Protein AF-A0A7V4EL53-F1 (afdb_monomer_lite)

Radius of gyration: 20.11 Å; chains: 1; bounding box: 53×37×40 Å

pLDDT: mean 77.6, std 15.71, range [43.25, 92.31]

Sequence (94 aa):
EALNLITATVPSSSHVAYGAIRLEWTFMALGQSAGAAAALAARDGIPVQRVPYARLREELLAAGQVLSLQLAEPKTGAPPPEGFTAPSRPQSGR

Secondary structure (DSSP, 8-state):
--SS---SS--S--HHHHHHHTSHHHHHHHHHHHHHHHHHHHHHT--GGG--HHHHHHHHHHTT-------PPP-TTSPPPTT-----------

Foldseek 3Di:
DDPQDQDLQDDPDDPVVNVVCPPPVNSVLSVVLSVLLVVQCVVVVHRSVPRDVVVSVVVCVVVVRDPDDPPPDPPPPDDPDPPPPDPPDPPDDD

Structure (mmCIF, N/CA/C/O backbone):
data_AF-A0A7V4EL53-F1
#
_entry.id   AF-A0A7V4EL53-F1
#
loop_
_atom_site.group_PDB
_atom_site.id
_atom_site.type_symbol
_atom_site.label_atom_id
_atom_site.label_alt_id
_atom_site.label_comp_id
_atom_site.label_asym_id
_atom_site.label_entity_id
_atom_site.label_seq_id
_atom_site.pdbx_PDB_ins_code
_atom_site.Cartn_x
_atom_site.Cartn_y
_atom_site.Cartn_z
_atom_site.occupancy
_atom_site.B_iso_or_equiv
_atom_site.auth_seq_id
_atom_site.auth_comp_id
_atom_site.auth_asym_id
_atom_site.auth_atom_id
_atom_site.pdbx_PDB_model_num
ATOM 1 N N . GLU A 1 1 ? -4.375 10.720 18.561 1.00 49.25 1 GLU A N 1
ATOM 2 C CA . GLU A 1 1 ? -3.678 9.541 18.004 1.00 49.25 1 GLU A CA 1
ATOM 3 C C . GLU A 1 1 ? -4.564 8.919 16.933 1.00 49.25 1 GLU A C 1
ATOM 5 O O . GLU A 1 1 ? -5.775 8.908 17.117 1.00 49.25 1 GLU A O 1
ATOM 10 N N . ALA A 1 2 ? -4.004 8.474 15.808 1.00 60.47 2 ALA A N 1
ATOM 11 C CA . ALA A 1 2 ? -4.761 7.830 14.734 1.00 60.47 2 ALA A CA 1
ATOM 12 C C . ALA A 1 2 ? -4.219 6.413 14.540 1.00 60.47 2 ALA A C 1
ATOM 14 O O . ALA A 1 2 ? -3.047 6.246 14.218 1.00 60.47 2 ALA A O 1
ATOM 15 N N . LEU A 1 3 ? -5.059 5.400 14.756 1.00 69.31 3 LEU A N 1
ATOM 16 C CA . LEU A 1 3 ? -4.652 4.000 14.601 1.00 69.31 3 LEU A CA 1
ATOM 17 C C . LEU A 1 3 ? -4.734 3.547 13.138 1.00 69.31 3 LEU A C 1
ATOM 19 O O . LEU A 1 3 ? -3.904 2.760 12.703 1.00 69.31 3 LEU A O 1
ATOM 23 N N . ASN A 1 4 ? -5.682 4.086 12.362 1.00 75.19 4 ASN A N 1
ATOM 24 C CA . ASN A 1 4 ? -6.016 3.632 11.008 1.00 75.19 4 ASN A CA 1
ATOM 25 C C . ASN A 1 4 ? -5.593 4.652 9.940 1.00 75.19 4 ASN A C 1
ATOM 27 O O . ASN A 1 4 ? -6.444 5.279 9.312 1.00 75.19 4 ASN A O 1
ATOM 31 N N . LEU A 1 5 ? -4.284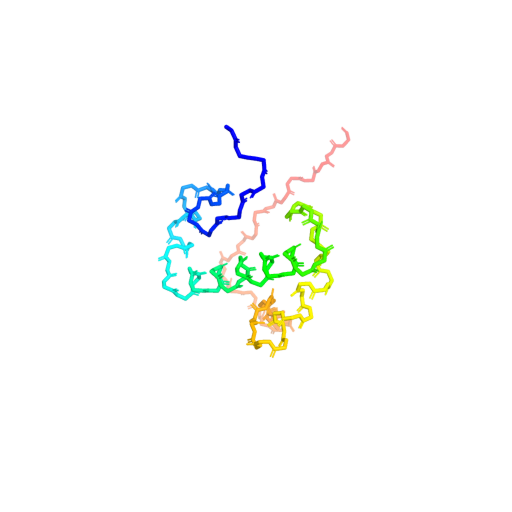 4.843 9.751 1.00 81.50 5 LEU A N 1
ATOM 32 C CA . LEU A 1 5 ? -3.742 5.773 8.756 1.00 81.50 5 LEU A CA 1
ATOM 33 C C . LEU A 1 5 ? -3.121 5.018 7.573 1.00 81.50 5 LEU A C 1
ATOM 35 O O . LEU A 1 5 ? -2.243 4.181 7.761 1.00 81.50 5 LEU A O 1
ATOM 39 N N . ILE A 1 6 ? -3.540 5.357 6.353 1.00 83.38 6 ILE A N 1
ATOM 40 C CA . ILE A 1 6 ? -2.866 4.960 5.111 1.00 83.38 6 ILE A CA 1
ATOM 41 C C . ILE A 1 6 ? -2.134 6.192 4.574 1.00 83.38 6 ILE A C 1
ATOM 43 O O . ILE A 1 6 ? -2.736 7.253 4.423 1.00 83.38 6 ILE A O 1
ATOM 47 N N . THR A 1 7 ? -0.840 6.059 4.279 1.00 82.88 7 THR A N 1
ATOM 48 C CA . THR A 1 7 ? -0.038 7.134 3.686 1.00 82.88 7 THR A CA 1
ATOM 49 C C . THR A 1 7 ? 0.888 6.603 2.599 1.00 82.88 7 THR A C 1
ATOM 51 O O . THR A 1 7 ? 1.579 5.606 2.793 1.00 82.88 7 THR A O 1
ATOM 54 N N . ALA A 1 8 ? 0.912 7.289 1.455 1.00 83.94 8 ALA A N 1
ATOM 55 C CA . ALA A 1 8 ? 1.868 7.034 0.378 1.00 83.94 8 ALA A CA 1
ATOM 56 C C . ALA A 1 8 ? 3.177 7.831 0.551 1.00 83.94 8 ALA A C 1
ATOM 58 O O . ALA A 1 8 ? 4.170 7.534 -0.106 1.00 83.94 8 ALA A O 1
ATOM 59 N N . THR A 1 9 ? 3.195 8.848 1.422 1.00 82.25 9 THR A N 1
ATOM 60 C CA . THR A 1 9 ? 4.325 9.783 1.569 1.00 82.25 9 THR A CA 1
ATOM 61 C C . THR A 1 9 ? 5.305 9.394 2.661 1.00 82.25 9 THR A C 1
ATOM 63 O O . THR A 1 9 ? 6.458 9.804 2.596 1.00 82.25 9 THR A O 1
ATOM 66 N N . VAL A 1 10 ? 4.875 8.612 3.655 1.00 83.56 10 VAL A N 1
ATOM 67 C CA . VAL A 1 10 ? 5.702 8.285 4.829 1.00 83.56 10 VAL A CA 1
ATOM 68 C C . VAL A 1 10 ? 5.880 6.768 5.015 1.00 83.56 10 VAL A C 1
ATOM 70 O O . VAL A 1 10 ? 5.560 6.240 6.081 1.00 83.56 10 VAL A O 1
ATOM 73 N N . PRO A 1 11 ? 6.352 6.017 3.998 1.00 82.12 11 PRO A N 1
ATOM 74 C CA . PRO A 1 11 ? 6.657 4.604 4.179 1.00 82.12 11 PRO A CA 1
ATOM 75 C C . PRO A 1 11 ? 7.933 4.422 5.011 1.00 82.12 11 PRO A C 1
ATOM 77 O O . PRO A 1 11 ? 8.913 5.155 4.847 1.00 82.12 11 PRO A O 1
ATOM 80 N N . SER A 1 12 ? 7.949 3.389 5.857 1.00 87.38 12 SER A N 1
ATOM 81 C CA . SER A 1 12 ? 9.167 2.945 6.544 1.00 87.38 12 SER A CA 1
ATOM 82 C C . SER A 1 12 ? 10.166 2.433 5.504 1.00 87.38 12 SER A C 1
ATOM 84 O O . SER A 1 12 ? 10.013 1.343 4.955 1.00 87.38 12 SER A O 1
ATOM 86 N N . SER A 1 13 ? 11.143 3.267 5.157 1.00 85.06 13 SER A N 1
ATOM 87 C CA . SER A 1 13 ? 12.111 3.012 4.091 1.00 85.06 13 SER A CA 1
ATOM 88 C C . SER A 1 13 ? 13.470 3.605 4.455 1.00 85.06 13 SER A C 1
ATOM 90 O O . SER A 1 13 ? 13.565 4.535 5.257 1.00 85.06 13 SER A O 1
ATOM 92 N N . SER A 1 14 ? 14.546 3.050 3.891 1.00 90.25 14 SER A N 1
ATOM 93 C CA . SER A 1 14 ? 15.882 3.628 4.052 1.00 90.25 14 SER A CA 1
ATOM 94 C C . SER A 1 14 ? 15.983 4.961 3.306 1.00 90.25 14 SER A C 1
ATOM 96 O O . SER A 1 14 ? 15.264 5.205 2.339 1.00 90.25 14 SER A O 1
ATOM 98 N N . HIS A 1 15 ? 16.924 5.814 3.713 1.00 86.38 15 HIS A N 1
ATOM 99 C CA . HIS A 1 15 ? 17.117 7.133 3.103 1.00 86.38 15 HIS A CA 1
ATOM 100 C C . HIS A 1 15 ? 17.368 7.061 1.582 1.00 86.38 15 HIS A C 1
ATOM 102 O O . HIS A 1 15 ? 16.866 7.884 0.823 1.00 86.38 15 HIS A O 1
ATOM 108 N N . VAL A 1 16 ? 18.088 6.028 1.129 1.00 87.00 16 VAL A N 1
ATOM 109 C CA . VAL A 1 16 ? 18.345 5.769 -0.298 1.00 87.00 16 VAL A CA 1
ATOM 110 C C . VAL A 1 16 ? 17.072 5.309 -1.019 1.00 87.00 16 VAL A C 1
ATOM 112 O O . VAL A 1 16 ? 16.774 5.794 -2.109 1.00 87.00 16 VAL A O 1
ATOM 115 N N . ALA A 1 17 ? 16.284 4.420 -0.405 1.00 83.88 17 ALA A N 1
ATOM 116 C CA . ALA A 1 17 ? 15.023 3.945 -0.979 1.00 83.88 17 ALA A CA 1
ATOM 117 C C . ALA A 1 17 ? 13.973 5.061 -1.078 1.00 83.88 17 ALA A C 1
ATOM 119 O O . ALA A 1 17 ? 13.213 5.113 -2.047 1.00 83.88 17 ALA A O 1
ATOM 120 N N . TYR A 1 18 ? 13.973 5.997 -0.128 1.00 85.25 18 TYR A N 1
ATOM 121 C CA . TYR A 1 18 ? 13.076 7.148 -0.148 1.00 85.25 18 TYR A CA 1
ATOM 122 C C . TYR A 1 18 ? 13.275 8.028 -1.396 1.00 85.25 18 TYR A C 1
ATOM 124 O O . TYR A 1 18 ? 12.303 8.542 -1.953 1.00 85.25 18 TYR A O 1
ATOM 132 N N . GLY A 1 19 ? 14.511 8.130 -1.902 1.00 84.44 19 GLY A N 1
ATOM 133 C CA . GLY A 1 19 ? 14.809 8.812 -3.165 1.00 84.44 19 GLY A CA 1
ATOM 134 C C . GLY A 1 19 ? 14.131 8.167 -4.382 1.00 84.44 19 GLY A C 1
ATOM 135 O O . GLY A 1 19 ? 13.599 8.875 -5.232 1.00 84.44 19 GLY A O 1
ATOM 136 N N . ALA A 1 20 ? 14.077 6.833 -4.440 1.00 86.44 20 ALA A N 1
ATOM 137 C CA . ALA A 1 20 ? 13.432 6.095 -5.532 1.00 86.44 20 ALA A CA 1
ATOM 138 C C . ALA A 1 20 ? 11.892 6.111 -5.446 1.00 86.44 20 ALA A C 1
ATOM 140 O O . ALA A 1 20 ? 11.203 6.139 -6.467 1.00 86.44 20 ALA A O 1
ATOM 141 N N . ILE A 1 21 ? 11.343 6.131 -4.228 1.00 85.69 21 ILE A N 1
ATOM 142 C CA . ILE A 1 21 ? 9.895 6.218 -3.964 1.00 85.69 21 ILE A CA 1
ATOM 143 C C . ILE A 1 21 ? 9.301 7.548 -4.451 1.00 85.69 21 ILE A C 1
ATOM 145 O O . ILE A 1 21 ? 8.156 7.599 -4.889 1.00 85.69 21 ILE A O 1
ATOM 149 N N . ARG A 1 22 ? 10.092 8.623 -4.399 1.00 84.94 22 ARG A N 1
ATOM 150 C CA . ARG A 1 22 ? 9.721 9.989 -4.799 1.00 84.94 22 ARG A CA 1
ATOM 151 C C . ARG A 1 22 ? 9.696 10.223 -6.312 1.00 84.94 22 ARG A C 1
ATOM 153 O O . ARG A 1 22 ? 9.318 11.318 -6.730 1.00 84.94 22 ARG A O 1
ATOM 160 N N . LEU A 1 23 ? 10.116 9.246 -7.116 1.00 90.06 23 LEU A N 1
ATOM 161 C CA . LEU A 1 23 ? 9.972 9.320 -8.567 1.00 90.06 23 LEU A CA 1
ATOM 162 C C . LEU A 1 23 ? 8.485 9.330 -8.922 1.00 90.06 23 LEU A C 1
ATOM 164 O O . LEU A 1 23 ? 7.706 8.591 -8.324 1.00 90.06 23 LEU A O 1
ATOM 168 N N . GLU A 1 24 ? 8.104 10.158 -9.896 1.00 86.69 24 GLU A N 1
ATOM 169 C CA . GLU A 1 24 ? 6.700 10.417 -10.232 1.00 86.69 24 GLU A CA 1
ATOM 170 C C . GLU A 1 24 ? 5.914 9.115 -10.439 1.00 86.69 24 GLU A C 1
ATOM 172 O O . GLU A 1 24 ? 4.868 8.914 -9.826 1.00 86.69 24 GLU A O 1
ATOM 177 N N . TRP A 1 25 ? 6.469 8.176 -11.213 1.00 84.62 25 TRP A N 1
ATOM 178 C CA . TRP A 1 25 ? 5.832 6.889 -11.500 1.00 84.62 25 TRP A CA 1
ATOM 179 C C . TRP A 1 25 ? 5.650 6.013 -10.250 1.00 84.62 25 TRP A C 1
ATOM 181 O O . TRP A 1 25 ? 4.586 5.421 -10.065 1.00 84.62 25 TRP A O 1
ATOM 191 N N . THR A 1 26 ? 6.645 5.955 -9.362 1.00 88.19 26 THR A N 1
ATOM 192 C CA . THR A 1 26 ? 6.578 5.156 -8.130 1.00 88.19 26 THR A CA 1
ATOM 193 C C . THR A 1 26 ? 5.577 5.760 -7.157 1.00 88.19 26 THR A C 1
ATOM 195 O O . THR A 1 26 ? 4.781 5.044 -6.549 1.00 88.19 26 THR A O 1
ATOM 198 N N . PHE A 1 27 ? 5.587 7.087 -7.034 1.00 88.81 27 PHE A N 1
ATOM 199 C CA . PHE A 1 27 ? 4.694 7.812 -6.146 1.00 88.81 27 PHE A CA 1
ATOM 200 C C . PHE A 1 27 ? 3.233 7.694 -6.599 1.00 88.81 27 PHE A C 1
ATOM 202 O O . PHE A 1 27 ? 2.354 7.434 -5.776 1.00 88.81 27 PHE A O 1
ATOM 209 N N . MET A 1 28 ? 2.975 7.786 -7.908 1.00 89.38 28 MET A N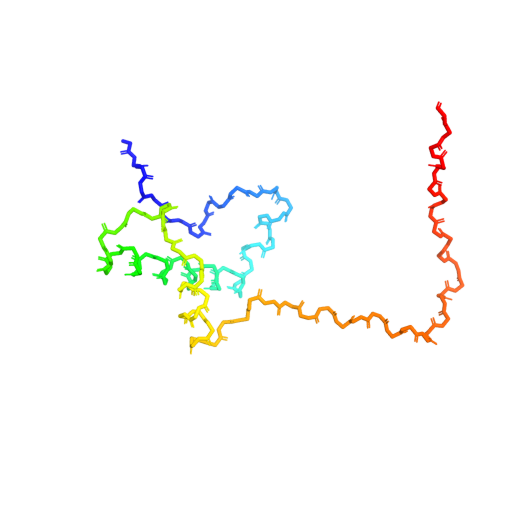 1
ATOM 210 C CA . MET A 1 28 ? 1.648 7.555 -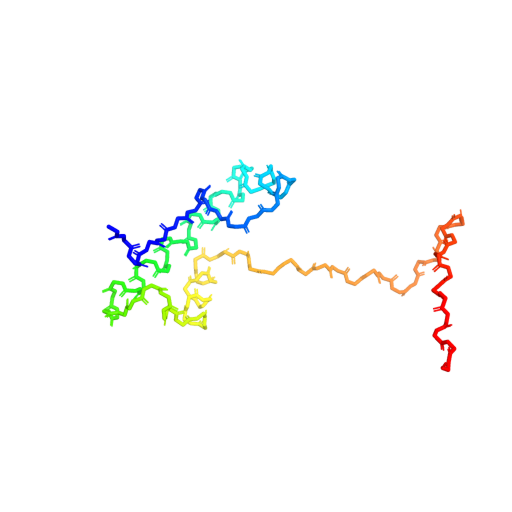8.488 1.00 89.38 28 MET A CA 1
ATOM 211 C C . MET A 1 28 ? 1.151 6.121 -8.245 1.00 89.38 28 MET A C 1
ATOM 213 O O . MET A 1 28 ? 0.011 5.936 -7.814 1.00 89.38 28 MET A O 1
ATOM 217 N N . ALA A 1 29 ? 2.004 5.108 -8.442 1.00 90.25 29 ALA A N 1
ATOM 218 C CA . ALA A 1 29 ? 1.653 3.706 -8.189 1.00 90.25 29 ALA A CA 1
ATOM 219 C C . ALA A 1 29 ? 1.369 3.421 -6.700 1.00 90.25 29 ALA A C 1
ATOM 221 O O . ALA A 1 29 ? 0.424 2.705 -6.355 1.00 90.25 29 ALA A O 1
ATOM 222 N N . LEU A 1 30 ? 2.150 4.018 -5.795 1.00 89.88 30 LEU A N 1
ATOM 223 C CA . LEU A 1 30 ? 1.903 3.940 -4.353 1.00 89.88 30 LEU A CA 1
ATOM 224 C C . LEU A 1 30 ? 0.590 4.626 -3.964 1.00 89.88 30 LEU A C 1
ATOM 226 O O . LEU A 1 30 ? -0.158 4.082 -3.154 1.00 89.88 30 LEU A O 1
ATOM 230 N N . GLY A 1 31 ? 0.283 5.779 -4.562 1.00 90.69 31 GLY A N 1
ATOM 231 C CA . GLY A 1 31 ? -0.978 6.492 -4.359 1.00 90.69 31 GLY A CA 1
ATOM 232 C C . GLY A 1 31 ? -2.197 5.672 -4.784 1.00 90.69 31 GLY A C 1
ATOM 233 O O . GLY A 1 31 ? -3.154 5.562 -4.017 1.00 90.69 31 GLY A O 1
ATOM 234 N N . GLN A 1 32 ? -2.142 5.036 -5.957 1.00 92.12 32 GLN A N 1
ATOM 235 C CA . GLN A 1 32 ? -3.188 4.117 -6.420 1.00 92.12 32 GLN A CA 1
ATOM 236 C C . GLN A 1 32 ? -3.382 2.942 -5.457 1.00 92.12 32 GLN A C 1
ATOM 238 O O . GLN A 1 32 ? -4.497 2.684 -5.005 1.00 92.12 32 GLN A O 1
ATOM 243 N N . SER A 1 33 ? -2.285 2.298 -5.053 1.00 91.00 33 SER A N 1
ATOM 244 C CA . SER A 1 33 ? -2.314 1.186 -4.093 1.00 91.00 33 SER A CA 1
ATOM 245 C C . SER A 1 33 ? -2.938 1.587 -2.754 1.00 91.00 33 SER A C 1
ATOM 247 O O . SER A 1 33 ? -3.784 0.871 -2.214 1.00 91.00 33 SER A O 1
ATOM 249 N N . ALA A 1 34 ? -2.546 2.749 -2.230 1.00 91.81 34 ALA A N 1
ATOM 250 C CA . ALA A 1 34 ? -3.068 3.311 -0.991 1.00 91.81 34 ALA A CA 1
ATOM 251 C C . ALA A 1 34 ? -4.568 3.636 -1.090 1.00 91.81 34 ALA A C 1
ATOM 253 O O . ALA A 1 34 ? -5.333 3.297 -0.185 1.00 91.81 34 ALA A O 1
ATOM 254 N N . GLY A 1 35 ? -4.999 4.250 -2.195 1.00 91.25 35 GLY A N 1
ATOM 255 C CA . GLY A 1 35 ? -6.402 4.577 -2.449 1.00 91.25 35 GLY A CA 1
ATOM 256 C C . GLY A 1 35 ? -7.282 3.334 -2.576 1.00 91.25 35 GLY A C 1
ATOM 257 O O . GLY A 1 35 ? -8.332 3.263 -1.939 1.00 91.25 35 GLY A O 1
ATOM 258 N N . ALA A 1 36 ? -6.831 2.322 -3.321 1.00 92.31 36 ALA A N 1
ATOM 259 C CA . ALA A 1 36 ? -7.541 1.052 -3.461 1.00 92.31 36 ALA A CA 1
ATOM 260 C C . ALA A 1 36 ? -7.693 0.330 -2.110 1.00 92.31 36 ALA A C 1
ATOM 262 O O . ALA A 1 36 ? -8.778 -0.152 -1.780 1.00 92.31 36 ALA A O 1
ATOM 263 N N . ALA A 1 37 ? -6.641 0.319 -1.285 1.00 90.69 37 ALA A N 1
ATOM 264 C CA . ALA A 1 37 ? -6.699 -0.249 0.060 1.00 90.69 37 ALA A CA 1
ATOM 265 C C . ALA A 1 37 ? -7.679 0.510 0.970 1.00 90.69 37 ALA A C 1
ATOM 267 O O . ALA A 1 37 ? -8.450 -0.116 1.698 1.00 90.69 37 ALA A O 1
ATOM 268 N N . ALA A 1 38 ? -7.691 1.846 0.904 1.00 91.00 38 ALA A N 1
ATOM 269 C CA . ALA A 1 38 ? -8.621 2.679 1.665 1.00 91.00 38 ALA A CA 1
ATOM 270 C C . ALA A 1 38 ? -10.078 2.454 1.237 1.00 91.00 38 ALA A C 1
ATOM 272 O O . ALA A 1 38 ? -10.956 2.317 2.089 1.00 91.00 38 ALA A O 1
ATOM 273 N N . ALA A 1 39 ? -10.331 2.364 -0.071 1.00 91.31 39 ALA A N 1
ATOM 274 C CA . ALA A 1 39 ? -11.655 2.080 -0.612 1.00 91.31 39 ALA A CA 1
ATOM 275 C C . ALA A 1 39 ? -12.158 0.697 -0.176 1.00 91.31 39 ALA A C 1
ATOM 277 O O . ALA A 1 39 ? -13.315 0.568 0.220 1.00 91.31 39 ALA A O 1
ATOM 278 N N . LEU A 1 40 ? -11.296 -0.325 -0.193 1.00 90.88 40 LEU A N 1
ATOM 279 C CA . LEU A 1 40 ? -11.653 -1.669 0.264 1.00 90.88 40 LEU A CA 1
ATOM 280 C C . LEU A 1 40 ? -11.951 -1.697 1.771 1.00 90.88 40 LEU A C 1
ATOM 282 O O . LEU A 1 40 ? -12.972 -2.238 2.187 1.00 90.88 40 LEU A O 1
ATOM 286 N N . ALA A 1 41 ? -11.108 -1.048 2.581 1.00 90.44 41 ALA A N 1
ATOM 287 C CA . ALA A 1 41 ? -11.325 -0.930 4.022 1.00 90.44 41 ALA A CA 1
ATOM 288 C C . ALA A 1 41 ? -12.659 -0.239 4.353 1.00 90.44 41 ALA A C 1
ATOM 290 O O . ALA A 1 41 ? -13.409 -0.710 5.208 1.00 90.44 41 ALA A O 1
ATOM 291 N N . ALA A 1 42 ? -12.974 0.850 3.643 1.00 89.62 42 ALA A N 1
ATOM 292 C CA . ALA A 1 42 ? -14.215 1.595 3.823 1.00 89.62 42 ALA A CA 1
ATOM 293 C C . ALA A 1 42 ? -15.456 0.790 3.401 1.00 89.62 42 ALA A C 1
ATOM 295 O O . ALA A 1 42 ? -16.474 0.849 4.088 1.00 89.62 42 ALA A O 1
ATOM 296 N N . ARG A 1 43 ? -15.376 0.030 2.300 1.00 90.06 43 ARG A N 1
ATOM 297 C CA . ARG A 1 43 ? -16.482 -0.804 1.794 1.00 90.06 43 ARG A CA 1
ATOM 298 C C . ARG A 1 43 ? -16.836 -1.945 2.743 1.00 90.06 43 ARG A C 1
ATOM 300 O O . ARG A 1 43 ? -18.014 -2.169 2.999 1.00 90.06 43 ARG A O 1
ATOM 307 N N . ASP A 1 44 ? -15.828 -2.630 3.273 1.00 88.31 44 ASP A N 1
ATOM 308 C CA . ASP A 1 44 ? -16.027 -3.825 4.101 1.00 88.31 44 ASP A CA 1
ATOM 309 C C . ASP A 1 44 ? -16.156 -3.490 5.600 1.00 88.31 44 ASP A C 1
ATOM 311 O O . ASP A 1 44 ? -16.364 -4.379 6.426 1.00 88.31 44 ASP A O 1
ATOM 315 N N . GLY A 1 45 ? -16.018 -2.212 5.975 1.00 87.44 45 GLY A N 1
ATOM 316 C CA . GLY A 1 45 ? -16.057 -1.769 7.372 1.00 87.44 45 GLY A CA 1
ATOM 317 C C . GLY A 1 45 ? -14.915 -2.343 8.217 1.00 87.44 45 GLY A C 1
ATOM 318 O O . GLY A 1 45 ? -15.040 -2.461 9.437 1.00 87.44 45 GLY A O 1
ATOM 319 N N . ILE A 1 46 ? -13.811 -2.732 7.576 1.00 88.69 46 ILE A N 1
ATOM 320 C CA . ILE A 1 46 ? -12.659 -3.350 8.231 1.00 88.69 46 ILE A CA 1
ATOM 321 C C . ILE A 1 46 ? -11.580 -2.308 8.531 1.00 88.69 46 ILE A C 1
ATOM 323 O O . ILE A 1 46 ? -11.406 -1.339 7.789 1.00 88.69 46 ILE A O 1
ATOM 327 N N . PRO A 1 47 ? -10.799 -2.496 9.606 1.00 88.00 47 PRO A N 1
ATOM 328 C CA . PRO A 1 47 ? -9.657 -1.636 9.866 1.00 88.00 47 PRO A CA 1
ATOM 329 C C . PRO A 1 47 ? -8.603 -1.805 8.759 1.00 88.00 47 PRO A C 1
ATOM 331 O O . PRO A 1 47 ? -8.386 -2.908 8.255 1.00 88.00 47 PRO A O 1
ATOM 334 N N . VAL A 1 48 ? -7.922 -0.713 8.394 1.00 86.62 48 VAL A N 1
ATOM 335 C CA . VAL A 1 48 ? -6.969 -0.668 7.264 1.00 86.62 48 VAL A CA 1
ATOM 336 C C . VAL A 1 48 ? -5.826 -1.686 7.380 1.00 86.62 48 VAL A C 1
ATOM 338 O O . VAL A 1 48 ? -5.304 -2.147 6.371 1.00 86.62 48 VAL A O 1
ATOM 341 N N . GLN A 1 49 ? -5.463 -2.096 8.598 1.00 86.56 49 GLN A N 1
ATOM 342 C CA . GLN A 1 49 ? -4.426 -3.104 8.855 1.00 86.56 49 GLN A CA 1
ATOM 343 C C . GLN A 1 49 ? -4.906 -4.536 8.581 1.00 86.56 49 GLN A C 1
ATOM 345 O O . GLN A 1 49 ? -4.090 -5.452 8.530 1.00 86.56 49 GLN A O 1
ATOM 350 N N . ARG A 1 50 ? -6.220 -4.751 8.434 1.00 87.12 50 ARG A N 1
ATOM 351 C CA . ARG A 1 50 ? -6.823 -6.055 8.115 1.00 87.12 50 ARG A CA 1
ATOM 352 C C . ARG A 1 50 ? -7.273 -6.180 6.665 1.00 87.12 50 ARG A C 1
ATOM 354 O O . ARG A 1 50 ? -7.946 -7.150 6.331 1.00 87.12 50 ARG A O 1
ATOM 361 N N . VAL A 1 51 ? -6.895 -5.237 5.806 1.00 87.94 51 VAL A N 1
ATOM 362 C CA . VAL A 1 51 ? -7.180 -5.305 4.370 1.00 87.94 51 VAL A CA 1
ATOM 363 C C . VAL A 1 51 ? -6.539 -6.572 3.776 1.00 87.94 51 VAL A C 1
ATOM 365 O O . VAL A 1 51 ? -5.315 -6.717 3.825 1.00 87.94 51 VAL A O 1
ATOM 368 N N . PRO A 1 52 ? -7.328 -7.510 3.217 1.00 89.44 52 PRO A N 1
ATOM 369 C CA . PRO A 1 52 ? -6.795 -8.739 2.648 1.00 89.44 52 PRO A CA 1
ATOM 370 C C . PRO A 1 52 ? -6.046 -8.459 1.341 1.00 89.44 52 PRO A C 1
ATOM 372 O O . PRO A 1 52 ? -6.633 -8.028 0.346 1.00 89.44 52 PRO A O 1
ATOM 375 N N . TYR A 1 53 ? -4.749 -8.781 1.315 1.00 88.69 53 TYR A N 1
ATOM 376 C CA . TYR A 1 53 ? -3.893 -8.559 0.145 1.00 88.69 53 TYR A CA 1
ATOM 377 C C . TYR A 1 53 ? -4.406 -9.254 -1.122 1.00 88.69 53 TYR A C 1
ATOM 379 O O . TYR A 1 53 ? -4.292 -8.695 -2.204 1.00 88.69 53 TYR A O 1
ATOM 387 N N . ALA A 1 54 ? -5.010 -10.441 -1.003 1.00 89.69 54 ALA A N 1
ATOM 388 C CA . ALA A 1 54 ? -5.560 -11.161 -2.153 1.00 89.69 54 ALA A CA 1
ATOM 389 C C . ALA A 1 54 ? -6.613 -10.330 -2.909 1.00 89.69 54 ALA A C 1
ATOM 391 O O . ALA A 1 54 ? -6.544 -10.217 -4.129 1.00 89.69 54 ALA A O 1
ATOM 392 N N . ARG A 1 55 ? -7.523 -9.675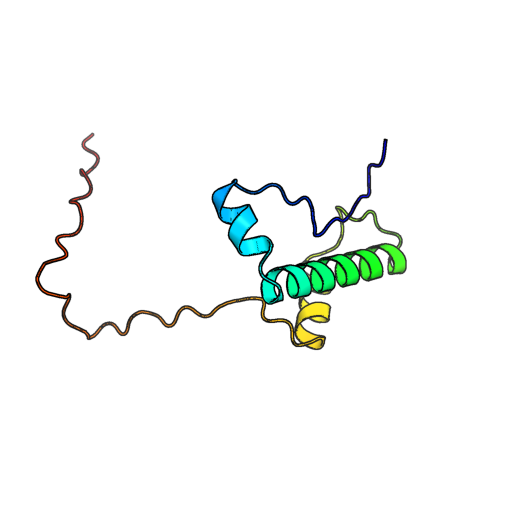 -2.178 1.00 88.38 55 ARG A N 1
ATOM 393 C CA . ARG A 1 55 ? -8.576 -8.826 -2.757 1.00 88.38 55 ARG A CA 1
ATOM 394 C C . ARG A 1 55 ? -8.007 -7.524 -3.299 1.00 88.38 55 ARG A C 1
ATOM 396 O O . ARG A 1 55 ? -8.347 -7.114 -4.401 1.00 88.38 55 ARG A O 1
ATOM 403 N N . LEU A 1 56 ? -7.085 -6.912 -2.556 1.00 89.69 56 LEU A N 1
ATOM 404 C CA . LEU A 1 56 ? -6.390 -5.712 -3.014 1.00 89.69 56 LEU A CA 1
ATOM 405 C C . LEU A 1 56 ? -5.611 -5.975 -4.313 1.00 89.69 56 LEU A C 1
ATOM 407 O O . LEU A 1 56 ? -5.636 -5.161 -5.228 1.00 89.69 56 LEU A O 1
ATOM 411 N N . ARG A 1 57 ? -4.950 -7.130 -4.421 1.00 90.19 57 ARG A N 1
ATOM 412 C CA . ARG A 1 57 ? -4.221 -7.551 -5.621 1.00 90.19 57 ARG A CA 1
ATOM 413 C C . ARG A 1 57 ? -5.149 -7.702 -6.824 1.00 90.19 57 ARG A C 1
ATOM 415 O O . ARG A 1 57 ? -4.769 -7.280 -7.909 1.00 90.19 57 ARG A O 1
ATOM 422 N N . GLU A 1 58 ? -6.322 -8.307 -6.650 1.00 90.94 58 GLU A N 1
ATOM 423 C CA . GLU A 1 58 ? -7.325 -8.439 -7.718 1.00 90.94 58 GLU A CA 1
ATOM 424 C C . GLU A 1 58 ? -7.759 -7.068 -8.252 1.00 90.94 58 GLU A C 1
ATOM 426 O O . GLU A 1 58 ? -7.705 -6.845 -9.460 1.00 90.94 58 GLU A O 1
ATOM 431 N N . GLU A 1 59 ? -8.098 -6.137 -7.357 1.00 89.69 59 GLU A N 1
ATOM 432 C CA . GLU A 1 59 ? -8.501 -4.765 -7.707 1.00 89.69 59 GLU A CA 1
ATOM 433 C C . GLU A 1 59 ? -7.366 -4.008 -8.427 1.00 89.69 59 GLU A C 1
ATOM 435 O O . GLU A 1 59 ? -7.584 -3.378 -9.462 1.00 89.69 59 GLU A O 1
ATOM 440 N N . LEU A 1 60 ? -6.123 -4.122 -7.944 1.00 90.62 60 LEU A N 1
ATOM 441 C CA . LEU A 1 60 ? -4.968 -3.455 -8.561 1.00 90.62 60 LEU A CA 1
ATOM 442 C C . LEU A 1 60 ? -4.619 -4.028 -9.939 1.00 90.62 60 LEU A C 1
ATOM 444 O O . LEU A 1 60 ? -4.254 -3.277 -10.842 1.00 90.62 60 LEU A O 1
ATOM 448 N N . LEU A 1 61 ? -4.748 -5.343 -10.127 1.00 89.88 61 LEU A N 1
ATOM 449 C CA . LEU A 1 61 ? -4.551 -5.970 -11.435 1.00 89.88 61 LEU A CA 1
ATOM 450 C C . LEU A 1 61 ? -5.665 -5.601 -12.414 1.00 89.88 61 LEU A C 1
ATOM 452 O O . LEU A 1 61 ? -5.376 -5.360 -13.584 1.00 89.88 61 LEU A O 1
ATOM 456 N N . ALA A 1 62 ? -6.913 -5.511 -11.945 1.00 89.00 62 ALA A N 1
ATOM 457 C CA . ALA A 1 62 ? -8.032 -5.029 -12.753 1.00 89.00 62 ALA A CA 1
ATOM 458 C C . ALA A 1 62 ? -7.829 -3.569 -13.194 1.00 89.00 62 ALA A C 1
ATOM 460 O O . ALA A 1 62 ? -8.167 -3.214 -14.320 1.00 89.00 62 ALA A O 1
ATOM 461 N N . ALA A 1 63 ? -7.202 -2.748 -12.346 1.00 86.69 63 ALA A N 1
ATOM 462 C CA . ALA A 1 63 ? -6.787 -1.383 -12.671 1.00 86.69 63 ALA A CA 1
ATOM 463 C C . ALA A 1 63 ? -5.521 -1.300 -13.556 1.00 86.69 63 ALA A C 1
ATOM 465 O O . ALA A 1 63 ? -5.073 -0.203 -13.884 1.00 86.69 63 ALA A O 1
ATOM 466 N N . GLY A 1 64 ? -4.929 -2.436 -13.948 1.00 86.31 64 GLY A N 1
ATOM 467 C CA . GLY A 1 64 ? -3.742 -2.490 -14.807 1.00 86.31 64 GLY A CA 1
ATOM 468 C C . GLY A 1 64 ? -2.420 -2.174 -14.100 1.00 86.31 64 GLY A C 1
ATOM 469 O O . GLY A 1 64 ? -1.415 -1.921 -14.765 1.00 86.31 64 GLY A O 1
ATOM 470 N N . GLN A 1 65 ? -2.382 -2.183 -12.765 1.00 87.50 65 GLN A N 1
ATOM 471 C CA . GLN A 1 65 ? -1.161 -1.904 -12.016 1.00 87.50 65 GLN A CA 1
ATOM 472 C C . GLN A 1 65 ? -0.159 -3.065 -12.118 1.00 87.50 65 GLN A C 1
ATOM 474 O O . GLN A 1 65 ? -0.484 -4.227 -11.868 1.00 87.50 65 GLN A O 1
ATOM 479 N N . VAL A 1 66 ? 1.103 -2.748 -12.419 1.00 85.25 66 VAL A N 1
ATOM 480 C CA . VAL A 1 66 ? 2.198 -3.729 -12.448 1.00 85.25 66 VAL A CA 1
ATOM 481 C C . VAL A 1 66 ? 2.661 -4.023 -11.017 1.00 85.25 66 VAL A C 1
ATOM 483 O O . VAL A 1 66 ? 3.211 -3.154 -10.347 1.00 85.25 66 VAL A O 1
ATOM 486 N N . LEU A 1 67 ? 2.441 -5.253 -10.540 1.00 84.06 67 LEU A N 1
ATOM 487 C CA . LEU A 1 67 ? 2.783 -5.676 -9.168 1.00 84.06 67 LEU A CA 1
ATOM 488 C C . LEU A 1 67 ? 4.057 -6.522 -9.070 1.00 84.06 67 LEU A C 1
ATOM 490 O O . LEU A 1 67 ? 4.596 -6.708 -7.982 1.00 84.06 67 LEU A O 1
ATOM 494 N N . SER A 1 68 ? 4.529 -7.062 -10.190 1.00 82.25 68 SER A N 1
ATOM 495 C CA . SER A 1 68 ? 5.746 -7.864 -10.253 1.00 82.25 68 SER A CA 1
ATOM 496 C C . SER A 1 68 ? 6.526 -7.468 -11.492 1.00 82.25 68 SER A C 1
ATOM 498 O O . SER A 1 68 ? 6.000 -7.487 -12.603 1.00 82.25 68 SER A O 1
ATOM 500 N N . LEU A 1 69 ? 7.787 -7.106 -11.285 1.00 75.19 69 LEU A N 1
ATOM 501 C CA . LEU A 1 69 ? 8.759 -7.049 -12.358 1.00 75.19 69 LEU A CA 1
ATOM 502 C C . LEU A 1 69 ? 9.250 -8.482 -12.542 1.00 75.19 69 LEU A C 1
ATOM 504 O O . LEU A 1 69 ? 9.956 -9.007 -11.681 1.00 75.19 69 LEU A O 1
ATOM 508 N N . GLN A 1 70 ? 8.853 -9.134 -13.634 1.00 62.97 70 GLN A N 1
ATOM 509 C CA . GLN A 1 70 ? 9.545 -10.340 -14.065 1.00 62.97 70 GLN A CA 1
ATOM 510 C C . GLN A 1 70 ? 10.958 -9.906 -14.453 1.00 62.97 70 GLN A C 1
ATOM 512 O O . GLN A 1 70 ? 11.186 -9.415 -15.557 1.00 62.97 70 GLN A O 1
ATOM 517 N N . LEU A 1 71 ? 11.904 -10.023 -13.518 1.00 56.03 71 LEU A N 1
ATOM 518 C CA . LEU A 1 71 ? 13.310 -10.013 -13.874 1.00 56.03 71 LEU A CA 1
ATOM 519 C C . LEU A 1 71 ? 13.462 -11.231 -14.781 1.00 56.03 71 LEU A C 1
ATOM 521 O O . LEU A 1 71 ? 13.330 -12.359 -14.308 1.00 56.03 71 LEU A O 1
ATOM 525 N N . ALA A 1 72 ? 13.605 -11.009 -16.088 1.00 48.31 72 ALA A N 1
ATOM 526 C CA . ALA A 1 72 ? 13.942 -12.091 -16.994 1.00 48.31 72 ALA A CA 1
ATOM 527 C C . ALA A 1 72 ? 15.126 -12.824 -16.362 1.00 48.31 72 ALA A C 1
ATOM 529 O O . ALA A 1 72 ? 16.119 -12.177 -16.012 1.00 48.31 72 ALA A O 1
ATOM 530 N N . GLU A 1 73 ? 14.995 -14.134 -16.141 1.00 52.03 73 GLU A N 1
ATOM 531 C CA . GLU A 1 73 ? 16.138 -14.930 -15.719 1.00 52.03 73 GLU A CA 1
ATOM 532 C C . GLU A 1 73 ? 17.291 -14.577 -16.667 1.00 52.03 73 GLU A C 1
ATOM 534 O O . GLU A 1 73 ? 17.064 -14.510 -17.887 1.00 52.03 73 GLU A O 1
ATOM 539 N N . PRO A 1 74 ? 18.498 -14.265 -16.154 1.00 51.94 74 PRO A N 1
ATOM 540 C CA . PRO A 1 74 ? 19.634 -14.079 -17.038 1.00 51.94 74 PRO A CA 1
ATOM 541 C C . PRO A 1 74 ? 19.680 -15.331 -17.901 1.00 51.94 74 PRO A C 1
ATOM 543 O O . PRO A 1 74 ? 19.648 -16.434 -17.359 1.00 51.94 74 PRO A O 1
ATOM 546 N N . LYS A 1 75 ? 19.649 -15.178 -19.231 1.00 52.09 75 LYS A N 1
ATOM 547 C CA . LYS A 1 75 ? 19.699 -16.329 -20.130 1.00 52.09 75 LYS A CA 1
ATOM 548 C C . LYS A 1 75 ? 20.943 -17.134 -19.769 1.00 52.09 75 LYS A C 1
ATOM 550 O O . LYS A 1 75 ? 22.053 -16.743 -20.126 1.00 52.09 75 LYS A O 1
ATOM 555 N N . THR A 1 76 ? 20.745 -18.228 -19.035 1.00 51.75 76 THR A N 1
ATOM 556 C CA . THR A 1 76 ? 21.745 -19.263 -18.800 1.00 51.75 76 THR A CA 1
ATOM 557 C C . THR A 1 76 ? 22.223 -19.685 -20.183 1.00 51.75 76 THR A C 1
ATOM 559 O O . THR A 1 76 ? 21.479 -20.304 -20.939 1.00 51.75 76 THR A O 1
ATOM 562 N N . GLY A 1 77 ? 23.410 -19.213 -20.565 1.00 55.34 77 GLY A N 1
ATOM 563 C CA . GLY A 1 77 ? 23.927 -19.319 -21.929 1.00 55.34 77 GLY A CA 1
ATOM 564 C C . GLY A 1 77 ? 24.867 -18.189 -22.354 1.00 55.34 77 GLY A C 1
ATOM 565 O O . GLY A 1 77 ? 25.635 -18.387 -23.290 1.00 55.34 77 GLY A O 1
ATOM 566 N N . ALA A 1 78 ? 24.871 -17.034 -21.682 1.00 57.19 78 ALA A N 1
ATOM 567 C CA . ALA A 1 78 ? 25.929 -16.044 -21.891 1.00 57.19 78 ALA A CA 1
ATOM 568 C C . ALA A 1 78 ? 27.161 -16.421 -21.044 1.00 57.19 78 ALA A C 1
ATOM 570 O O . ALA A 1 78 ? 27.011 -16.582 -19.828 1.00 57.19 78 ALA A O 1
ATOM 571 N N . PRO A 1 79 ? 28.361 -16.585 -21.637 1.00 62.81 79 PRO A N 1
ATOM 572 C CA . PRO A 1 79 ? 29.573 -16.770 -20.850 1.00 62.81 79 PRO A CA 1
ATOM 573 C C . PRO A 1 79 ? 29.760 -15.555 -19.926 1.00 62.81 79 PRO A C 1
ATOM 575 O O . PRO A 1 79 ? 29.452 -14.428 -20.332 1.00 62.81 79 PRO A O 1
ATOM 578 N N . PRO A 1 80 ? 30.206 -15.763 -18.674 1.00 63.88 80 PRO A N 1
ATOM 579 C CA . PRO A 1 80 ? 30.434 -14.666 -17.744 1.00 63.88 80 PRO A CA 1
ATOM 580 C C . PRO A 1 80 ? 31.408 -13.654 -18.369 1.00 63.88 80 PRO A C 1
ATOM 582 O O . PRO A 1 80 ? 32.359 -14.073 -19.030 1.00 63.88 80 PRO A O 1
ATOM 585 N N . PRO A 1 81 ? 31.202 -12.337 -18.180 1.00 66.56 81 PRO A N 1
ATOM 586 C CA . PRO A 1 81 ? 32.188 -11.352 -18.600 1.00 66.56 81 PRO A CA 1
ATOM 587 C C . PRO A 1 81 ? 33.514 -1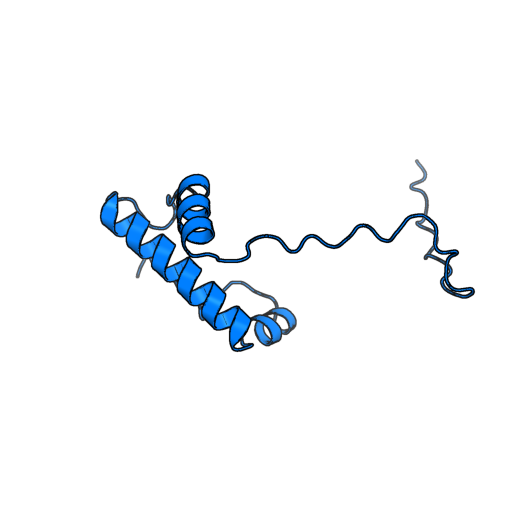1.662 -17.897 1.00 66.56 81 PRO A C 1
ATOM 589 O O . PRO A 1 81 ? 33.565 -11.733 -16.664 1.00 66.56 81 PRO A O 1
ATOM 592 N N . GLU A 1 82 ? 34.567 -11.899 -18.683 1.00 57.09 82 GLU A N 1
ATOM 593 C CA . GLU A 1 82 ? 35.917 -12.160 -18.184 1.00 57.09 82 GLU A CA 1
ATOM 594 C C . GLU A 1 82 ? 36.331 -11.013 -17.250 1.00 57.09 82 GLU A C 1
ATOM 596 O O . GLU A 1 82 ? 36.540 -9.884 -17.687 1.00 57.09 82 GLU A O 1
ATOM 601 N N . GLY A 1 83 ? 36.368 -11.283 -15.942 1.00 58.00 83 GLY A N 1
ATOM 602 C CA . GLY A 1 83 ? 36.743 -10.298 -14.924 1.00 58.00 83 GLY A CA 1
ATOM 603 C C . GLY A 1 83 ? 35.809 -10.181 -13.717 1.00 58.00 83 GLY A C 1
ATOM 604 O O . GLY A 1 83 ? 36.208 -9.565 -12.731 1.00 58.00 83 GLY A O 1
ATOM 605 N N . PHE A 1 84 ? 34.613 -10.787 -13.718 1.00 51.56 84 PHE A N 1
ATOM 606 C CA . PHE A 1 84 ? 33.796 -10.864 -12.496 1.00 51.56 84 PHE A CA 1
ATOM 607 C C . PHE A 1 84 ? 34.096 -12.148 -11.714 1.00 51.56 84 PHE A C 1
ATOM 609 O O . PHE A 1 84 ? 33.360 -13.134 -11.768 1.00 51.56 84 PHE A O 1
ATOM 616 N N . THR A 1 85 ? 35.204 -12.146 -10.974 1.00 57.25 85 THR A N 1
ATOM 617 C CA . THR A 1 85 ? 35.477 -13.175 -9.967 1.00 57.25 85 THR A CA 1
ATOM 618 C C . THR A 1 85 ? 34.467 -12.991 -8.836 1.00 57.25 85 THR A C 1
ATOM 620 O O . THR A 1 85 ? 34.556 -12.035 -8.066 1.00 57.25 85 THR A O 1
ATOM 623 N N . ALA A 1 86 ? 33.467 -13.872 -8.754 1.00 56.00 86 ALA A N 1
ATOM 624 C CA . ALA A 1 86 ? 32.530 -13.880 -7.635 1.00 56.00 86 ALA A CA 1
ATOM 625 C C . ALA A 1 86 ? 33.319 -13.949 -6.312 1.00 56.00 86 ALA A C 1
ATOM 627 O O . ALA A 1 86 ? 34.256 -14.752 -6.223 1.00 56.00 86 ALA A O 1
ATOM 628 N N . PRO A 1 87 ? 32.980 -13.146 -5.283 1.00 53.19 87 PRO A N 1
ATOM 629 C CA . PRO A 1 87 ? 33.630 -13.275 -3.988 1.00 53.19 87 PRO A CA 1
ATOM 630 C C . PRO A 1 87 ? 33.390 -14.698 -3.482 1.00 53.19 87 PRO A C 1
ATOM 632 O O . PRO A 1 87 ? 32.246 -15.133 -3.323 1.00 53.19 87 PRO A O 1
ATOM 635 N N . SER A 1 88 ? 34.476 -15.443 -3.285 1.00 55.12 88 SER A N 1
ATOM 636 C CA . SER A 1 88 ? 34.453 -16.791 -2.736 1.00 55.12 88 SER A CA 1
ATOM 637 C C . SER A 1 88 ? 33.776 -16.738 -1.371 1.00 55.12 88 SER A C 1
ATOM 639 O O . SER A 1 88 ? 34.322 -16.230 -0.394 1.00 55.12 88 SER A O 1
ATOM 641 N N . ARG A 1 89 ? 32.536 -17.232 -1.311 1.00 45.72 89 ARG A N 1
ATOM 642 C CA . ARG A 1 89 ? 31.797 -17.408 -0.061 1.00 45.72 89 ARG A CA 1
ATOM 643 C C . ARG A 1 89 ? 32.682 -18.239 0.878 1.00 45.72 89 ARG A C 1
ATOM 645 O O . ARG A 1 89 ? 32.995 -19.373 0.507 1.00 45.72 89 ARG A O 1
ATOM 652 N N . PRO A 1 90 ? 33.098 -17.735 2.056 1.00 44.75 90 PRO A N 1
ATOM 653 C CA . PRO A 1 90 ? 33.809 -18.573 3.006 1.00 44.75 90 PRO A CA 1
ATOM 654 C C . PRO A 1 90 ? 32.858 -19.700 3.409 1.00 44.75 90 PRO A C 1
ATOM 656 O O . PRO A 1 90 ? 31.766 -19.464 3.934 1.00 44.75 90 PRO A O 1
ATOM 659 N N . GLN A 1 91 ? 33.239 -20.928 3.058 1.00 52.66 91 GLN A N 1
ATOM 660 C CA . GLN A 1 91 ? 32.540 -22.127 3.484 1.00 52.66 91 GLN A CA 1
ATOM 661 C C . GLN A 1 91 ? 32.568 -22.157 5.012 1.00 52.66 91 GLN A C 1
ATOM 663 O O . GLN A 1 91 ? 33.630 -22.136 5.628 1.00 52.66 91 GLN A O 1
ATOM 668 N N . SER A 1 92 ? 31.375 -22.161 5.601 1.00 46.59 92 SER A N 1
ATOM 669 C CA . SER A 1 92 ? 31.139 -22.483 7.003 1.00 46.59 92 SER A CA 1
ATOM 670 C C . SER A 1 92 ? 31.820 -23.818 7.319 1.00 46.59 92 SER A C 1
ATOM 672 O O . SER A 1 92 ? 31.413 -24.870 6.828 1.00 46.59 92 SER A O 1
ATOM 674 N N . GLY A 1 93 ? 32.903 -23.750 8.089 1.00 46.62 93 GLY A N 1
ATOM 675 C CA . GLY A 1 93 ? 33.554 -24.897 8.697 1.00 46.62 93 GLY A CA 1
ATOM 676 C C . GLY A 1 93 ? 33.097 -25.015 10.145 1.00 46.62 93 GLY A C 1
ATOM 677 O O . GLY A 1 93 ? 33.353 -24.093 10.9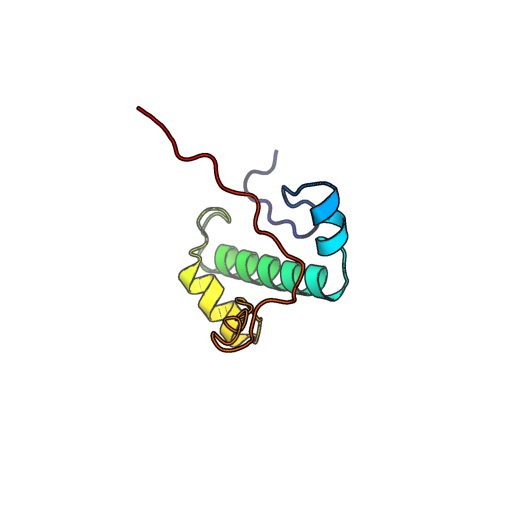06 1.00 46.62 93 GLY A O 1
ATOM 678 N N . ARG A 1 94 ? 32.429 -26.137 10.435 1.00 43.25 94 ARG A N 1
ATOM 679 C CA . ARG A 1 94 ? 32.290 -26.846 11.724 1.00 43.25 94 ARG A CA 1
ATOM 680 C C . ARG A 1 94 ? 32.012 -26.029 12.985 1.00 43.25 94 ARG A C 1
ATOM 682 O O . ARG A 1 94 ? 32.931 -25.349 13.480 1.00 43.25 94 ARG A O 1
#